Protein 4H7R (pdb70)

Radius of gyration: 15.01 Å; Cα contacts (8 Å, |Δi|>4): 138; chains: 4; bounding box: 21×22×44 Å

Foldseek 3Di:
DVVVVVVVVVVVVVVVVVVVVVVCVVVVVVD/DVVVVVVVVVVVVVVVVVVVVVVVVCVVVVD/DVVVVVVVVVVVVVVVVVVVVVVVVCVVVVD/DVVVVVVVVVVVVVVVVVVVVVVVVVVVVPD

B-factor: mean 23.41, std 11.57, range [10.75, 123.43]

Secondary structure (DSSP, 8-state):
-HHHHHHHHHHHHHHHHHHHHHHHHHHTTT-/-HHHHHHHHHHHHHHHHHHHHHHHHHHHHT-/-HHHHHHHHHHHHHHHHHHHHHHHHHHHHT-/-HHHHHHHHHHHHHHHHHHHHHHHHHHHTT-

Sequence (124 aa):
GEIKAIAQEIKAIAKEIKAIAWEIKAIAQGYGEEIKAIAQEEIKAIAKEIKAIAWWEIKAIAQGYGEIKAIAQEIKAIAKEIKAIAWEIKAIAQGYGEIKAIIAQEIKAIAKEIKAIAWEIKAIAQGY

Solvent-accessible surface area: 6764 Å² total; per-residue (Å²): 81,106,47,70,45,17,9,86,75,6,49,50,17,7,95,69,7,61,51,4,8,124,71,4,41,35,47,32,88,70,183,89,98,38,66,49,6,8,85,66,5,61,50,10,7,123,75,7,44,55,9,8,125,77,10,39,40,68,40,63,66,190,93,112,56,75,44,15,10,85,79,6,50,54,18,7,107,74,6,50,52,5,7,128,70,6,34,31,59,45,84,72,199,92,104,44,65,35,10,9,88,69,6,53,56,12,7,113,74,6,46,55,5,9,129,75,10,37,40,57,35,90,68,198

Structure (mmCIF, N/CA/C/O backbone):
data_4H7R
#
_entry.id   4H7R
#
_cell.length_a   36.630
_cell.length_b   38.230
_cell.length_c   88.740
_cell.angle_alpha   90.00
_cell.angle_beta   90.00
_cell.angle_gamma   90.00
#
_symmetry.space_group_name_H-M   'P 21 21 21'
#
loop_
_entity.id
_entity.type
_entity.pdbx_description
1 polymer CC-Hex-II
2 non-polymer '1,4-DIETHYLENE DIOXIDE'
3 non-polymer GLYCEROL
4 water water
#
loop_
_atom_site.group_PDB
_atom_site.id
_atom_site.type_symbol
_atom_site.label_atom_id
_atom_site.label_alt_id
_atom_site.label_comp_id
_atom_site.label_asym_id
_atom_site.label_entity_id
_atom_site.label_seq_id
_atom_site.pdbx_PDB_ins_code
_atom_site.Cartn_x
_atom_site.Cartn_y
_atom_site.Cartn_z
_atom_site.occupancy
_atom_site.B_iso_or_equiv
_atom_site.auth_seq_id
_atom_site.auth_comp_id
_atom_site.auth_asym_id
_atom_site.auth_atom_id
_atom_site.pdbx_PDB_model_num
ATOM 4 N N . GLY A 1 2 ? 32.852 2.676 38.781 1.00 16.09 1 GLY A N 1
ATOM 5 C CA . GLY A 1 2 ? 33.086 3.855 37.946 1.00 14.20 1 GLY A CA 1
ATOM 6 C C . GLY A 1 2 ? 33.966 3.476 36.763 1.00 13.89 1 GLY A C 1
ATOM 7 O O . GLY A 1 2 ? 33.713 4.059 35.707 1.00 15.86 1 GLY A O 1
ATOM 8 N N . GLU A 1 3 ? 34.857 2.504 36.853 1.00 14.75 2 GLU A N 1
ATOM 9 C CA . GLU A 1 3 ? 35.685 2.179 35.683 1.00 15.48 2 GLU A CA 1
ATOM 10 C C . GLU A 1 3 ? 34.834 1.494 34.632 1.00 17.70 2 GLU A C 1
ATOM 11 O O . GLU A 1 3 ? 34.915 1.827 33.445 1.00 16.49 2 GLU A O 1
ATOM 17 N N . ILE A 1 4 ? 33.952 0.606 35.049 1.00 15.23 3 ILE A N 1
ATOM 18 C CA . ILE A 1 4 ? 33.041 -0.059 34.082 1.00 14.66 3 ILE A CA 1
ATOM 19 C C . ILE A 1 4 ? 32.073 0.984 33.541 1.00 15.93 3 ILE A C 1
ATOM 20 O O . ILE A 1 4 ? 31.782 0.979 32.318 1.00 15.53 3 ILE A O 1
ATOM 25 N N . LYS A 1 5 ? 31.539 1.916 34.331 1.00 15.59 4 LYS A N 1
ATOM 26 C CA . LYS A 1 5 ? 30.637 2.940 33.818 1.00 15.39 4 LYS A CA 1
ATOM 27 C C . LYS A 1 5 ? 31.348 3.788 32.758 1.00 14.98 4 LYS A C 1
ATOM 28 O O . LYS A 1 5 ? 30.673 4.091 31.751 1.00 14.88 4 LYS A O 1
ATOM 34 N N . ALA A 1 6 ? 32.626 4.094 32.921 1.00 14.84 5 ALA A N 1
ATOM 35 C CA . ALA A 1 6 ? 33.315 4.888 31.935 1.00 15.55 5 ALA A CA 1
ATOM 36 C C . ALA A 1 6 ? 33.439 4.096 30.632 1.00 15.58 5 ALA A C 1
ATOM 37 O O . ALA A 1 6 ? 33.229 4.753 29.577 1.00 16.16 5 ALA A O 1
ATOM 39 N N . ILE A 1 7 ? 33.734 2.795 30.703 1.00 13.54 6 ILE A N 1
ATOM 40 C CA . ILE A 1 7 ? 33.819 2.039 29.445 1.00 13.97 6 ILE A CA 1
ATOM 41 C C . ILE A 1 7 ? 32.411 1.997 28.831 1.00 14.35 6 ILE A C 1
ATOM 42 O O . ILE A 1 7 ? 32.268 2.100 27.598 1.00 13.61 6 ILE A O 1
ATOM 47 N N . ALA A 1 8 ? 31.327 1.822 29.586 1.00 13.20 7 ALA A N 1
ATOM 48 C CA . ALA A 1 8 ? 29.963 1.808 29.031 1.00 12.60 7 ALA A CA 1
ATOM 49 C C . ALA A 1 8 ? 29.653 3.127 28.373 1.00 13.71 7 ALA A C 1
ATOM 50 O O . ALA A 1 8 ? 29.065 3.112 27.291 1.00 13.63 7 ALA A O 1
ATOM 52 N N . GLN A 1 9 ? 30.057 4.254 28.947 1.00 14.29 8 GLN A N 1
ATOM 53 C CA . GLN A 1 9 ? 29.789 5.546 28.319 1.00 15.40 8 GLN A CA 1
ATOM 54 C C . GLN A 1 9 ? 30.606 5.629 27.017 1.00 14.67 8 GLN A C 1
ATOM 55 O O . GLN A 1 9 ? 30.040 6.161 26.039 1.00 15.56 8 GLN A O 1
ATOM 61 N N . GLU A 1 10 ? 31.808 5.083 26.955 1.00 14.40 9 GLU A N 1
ATOM 62 C CA . GLU A 1 10 ? 32.632 5.117 25.715 1.00 14.96 9 GLU A CA 1
ATOM 63 C C . GLU A 1 10 ? 31.842 4.327 24.671 1.00 16.35 9 GLU A C 1
ATOM 64 O O . GLU A 1 10 ? 31.768 4.715 23.468 1.00 16.33 9 GLU A O 1
ATOM 70 N N . ILE A 1 11 ? 31.385 3.138 25.065 1.00 13.66 10 ILE A N 1
ATOM 71 C CA . ILE A 1 11 ? 30.632 2.283 24.117 1.00 13.20 10 ILE A CA 1
ATOM 72 C C . ILE A 1 11 ? 29.401 2.995 23.600 1.00 12.44 10 ILE A C 1
ATOM 73 O O . ILE A 1 11 ? 29.094 2.937 22.387 1.00 13.82 10 ILE A O 1
ATOM 78 N N . LYS A 1 12 ? 28.633 3.663 24.444 1.00 13.35 11 LYS A N 1
ATOM 79 C CA . LYS A 1 12 ? 27.434 4.372 24.018 1.00 14.16 11 LYS A CA 1
ATOM 80 C C . LYS A 1 12 ? 27.797 5.461 23.005 1.00 15.23 11 LYS A C 1
ATOM 81 O O . LYS A 1 12 ? 27.082 5.621 21.990 1.00 14.19 11 LYS A O 1
ATOM 87 N N . ALA A 1 13 ? 28.901 6.154 23.239 1.00 15.29 12 ALA A N 1
ATOM 88 C CA . ALA A 1 13 ? 29.352 7.188 22.278 1.00 15.84 12 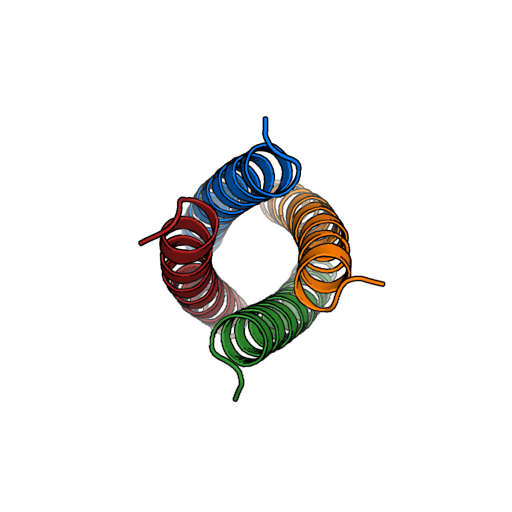ALA A CA 1
ATOM 89 C C . ALA A 1 13 ? 29.680 6.578 20.922 1.00 15.89 12 ALA A C 1
ATOM 90 O O . ALA A 1 13 ? 29.250 7.117 19.875 1.00 16.28 12 ALA A O 1
ATOM 92 N N . ILE A 1 14 ? 30.362 5.447 20.912 1.00 14.29 13 ILE A N 1
ATOM 93 C CA . ILE A 1 14 ? 30.800 4.849 19.607 1.00 14.44 13 ILE A CA 1
ATOM 94 C C . ILE A 1 14 ? 29.534 4.292 18.990 1.00 13.29 13 ILE A C 1
ATOM 95 O O . ILE A 1 14 ? 29.371 4.410 17.762 1.00 13.95 13 ILE A O 1
ATOM 100 N N . ALA A 1 15 ? 28.587 3.717 19.732 1.00 13.80 14 ALA A N 1
ATOM 101 C CA . ALA A 1 15 ? 27.309 3.259 19.117 1.00 13.52 14 ALA A CA 1
ATOM 102 C C . ALA A 1 15 ? 26.497 4.391 18.487 1.00 12.82 14 ALA A C 1
ATOM 103 O O . ALA A 1 15 ? 26.069 4.187 17.350 1.00 13.21 14 ALA A O 1
ATOM 105 N N . LYS A 1 16 ? 26.521 5.577 19.080 1.00 14.38 15 LYS A N 1
ATOM 106 C CA . LYS A 1 16 ? 25.808 6.715 18.483 1.00 15.29 15 LYS A CA 1
ATOM 107 C C . LYS A 1 16 ? 26.533 7.130 17.214 1.00 15.57 15 LYS A C 1
ATOM 108 O O . LYS A 1 16 ? 25.872 7.500 16.210 1.00 16.68 15 LYS A O 1
ATOM 114 N N . GLU A 1 17 ? 27.854 7.010 17.192 1.00 14.34 16 GLU A N 1
ATOM 115 C CA . GLU A 1 17 ? 28.667 7.369 16.006 1.00 14.99 16 GLU A CA 1
ATOM 116 C C . GLU A 1 17 ? 28.359 6.383 14.883 1.00 16.11 16 GLU A C 1
ATOM 117 O O . GLU A 1 17 ? 28.209 6.768 13.701 1.00 15.56 16 GLU A O 1
ATOM 123 N N . ILE A 1 18 ? 28.305 5.093 15.200 1.00 14.44 17 ILE A N 1
ATOM 124 C CA . ILE A 1 18 ? 27.976 4.097 14.183 1.00 14.54 17 ILE A CA 1
ATOM 125 C C . ILE A 1 18 ? 26.568 4.334 13.662 1.00 12.98 17 ILE A C 1
ATOM 126 O O . ILE A 1 18 ? 26.310 4.230 12.443 1.00 14.29 17 ILE A O 1
ATOM 131 N N . LYS A 1 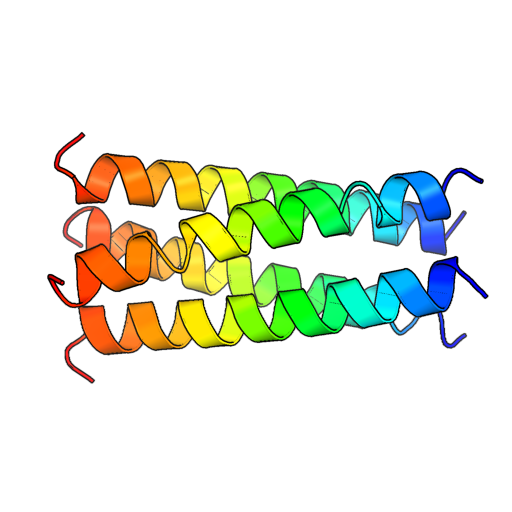19 ? 25.579 4.622 14.507 1.00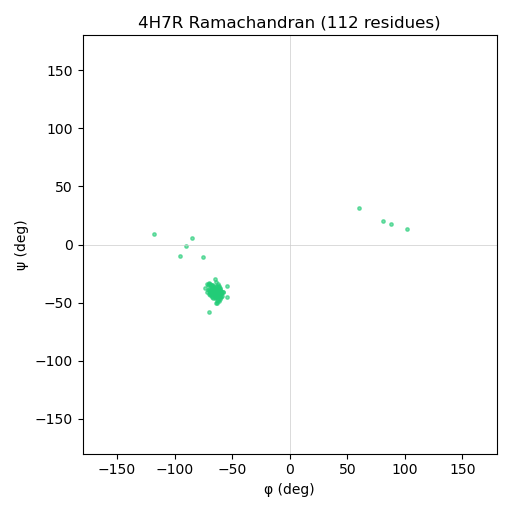 13.35 18 LYS A N 1
ATOM 132 C CA . LYS A 1 19 ? 24.208 4.891 14.060 1.00 13.51 18 LYS A CA 1
ATOM 133 C C . LYS A 1 19 ? 24.202 6.092 13.124 1.00 14.54 18 LYS A C 1
ATOM 134 O O . LYS A 1 19 ? 23.475 6.075 12.124 1.00 14.78 18 LYS A O 1
ATOM 140 N N . ALA A 1 20 ? 24.977 7.116 13.447 1.00 15.17 19 ALA A N 1
ATOM 141 C CA . ALA A 1 20 ? 25.042 8.302 12.561 1.00 15.42 19 ALA A CA 1
ATOM 142 C C . ALA A 1 20 ? 25.542 7.926 11.180 1.00 16.01 19 ALA A C 1
ATOM 143 O O . ALA A 1 20 ? 25.002 8.352 10.141 1.00 16.96 19 ALA A O 1
ATOM 145 N N . ILE A 1 21 ? 26.595 7.127 11.083 1.00 14.92 20 ILE A N 1
ATOM 146 C CA . ILE A 1 21 ? 27.139 6.730 9.806 1.00 14.80 20 ILE A CA 1
ATOM 147 C C . ILE A 1 21 ? 26.143 5.839 9.103 1.00 14.55 20 ILE A C 1
ATOM 148 O O . ILE A 1 21 ? 25.962 5.918 7.880 1.00 15.32 20 ILE A O 1
ATOM 153 N N . ALA A 1 22 ? 25.467 4.921 9.802 1.00 14.99 21 ALA A N 1
ATOM 154 C CA . ALA A 1 22 ? 24.470 4.098 9.126 1.00 13.48 21 ALA A CA 1
ATOM 155 C C . ALA A 1 22 ? 23.349 4.934 8.498 1.00 14.12 21 ALA A C 1
ATOM 156 O O . ALA A 1 22 ? 22.964 4.636 7.381 1.00 14.66 21 ALA A O 1
ATOM 158 N N . TRP A 1 23 ? 22.903 5.976 9.205 1.00 14.84 22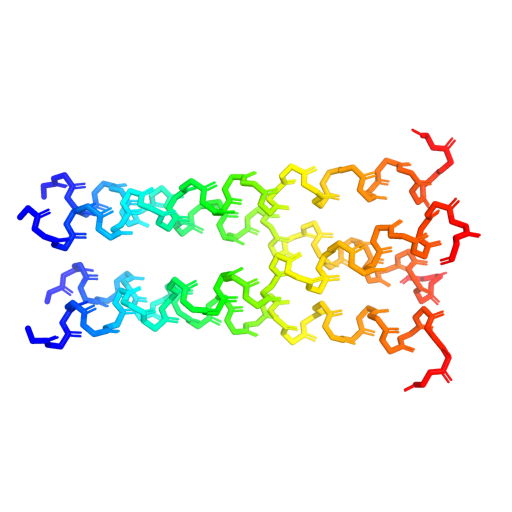 TRP A N 1
ATOM 159 C CA . TRP A 1 23 ? 21.893 6.889 8.646 1.00 16.20 22 TRP A CA 1
ATOM 160 C C . TRP A 1 23 ? 22.501 7.597 7.460 1.00 17.58 22 TRP A C 1
ATOM 161 O O . TRP A 1 23 ? 21.754 7.816 6.510 1.00 19.70 22 TRP A O 1
ATOM 172 N N . GLU A 1 24 ? 23.767 7.984 7.493 1.00 15.66 23 GLU A N 1
ATOM 173 C CA . GLU A 1 24 ? 24.339 8.679 6.316 1.00 18.34 23 GLU A CA 1
ATOM 174 C C . GLU A 1 24 ? 24.349 7.707 5.149 1.00 18.53 23 GLU A C 1
ATOM 175 O O . GLU A 1 24 ? 23.995 8.086 4.013 1.00 19.69 23 GLU A O 1
ATOM 181 N N . ILE A 1 25 ? 24.615 6.416 5.339 1.00 15.40 24 ILE A N 1
ATOM 182 C CA . ILE A 1 25 ? 24.646 5.481 4.246 1.00 16.46 24 ILE A CA 1
ATOM 183 C C . ILE A 1 25 ? 23.241 5.262 3.716 1.00 17.94 24 ILE A C 1
ATOM 184 O O . ILE A 1 25 ? 23.075 5.215 2.500 1.00 19.18 24 ILE A O 1
ATOM 189 N N . LYS A 1 26 ? 22.253 5.122 4.604 1.00 17.23 25 LYS A N 1
ATOM 190 C CA . LYS A 1 26 ? 20.872 4.796 4.242 1.00 22.74 25 LYS A CA 1
ATOM 191 C C . LYS A 1 26 ? 20.397 5.955 3.378 1.00 21.92 25 LYS A C 1
ATOM 192 O O . LYS A 1 26 ? 19.809 5.666 2.331 1.00 26.13 25 LYS A O 1
ATOM 198 N N . ALA A 1 27 ? 20.790 7.197 3.633 1.00 22.43 26 ALA A N 1
ATOM 199 C CA . ALA A 1 27 ? 20.323 8.341 2.841 1.00 25.95 26 ALA A CA 1
ATOM 200 C C . ALA A 1 27 ? 20.950 8.254 1.448 1.00 27.79 26 ALA A C 1
ATOM 201 O O . ALA A 1 27 ? 20.256 8.212 0.400 1.00 26.20 26 ALA A O 1
ATOM 203 N N . ILE A 1 28 ? 22.279 8.242 1.467 1.00 20.53 27 ILE A N 1
ATOM 204 C CA . ILE A 1 28 ? 23.062 8.274 0.229 1.00 25.15 27 ILE A CA 1
ATOM 205 C C . ILE A 1 28 ? 22.606 7.133 -0.672 1.00 28.18 27 ILE A C 1
ATOM 206 O O . ILE A 1 28 ? 22.638 7.285 -1.907 1.00 30.26 27 ILE A O 1
ATOM 211 N N . ALA A 1 29 ? 22.251 5.973 -0.135 1.00 27.77 28 ALA A N 1
ATOM 212 C CA . ALA A 1 29 ? 22.081 4.772 -0.948 1.00 35.55 28 ALA A CA 1
ATOM 213 C C . ALA A 1 29 ? 20.685 4.749 -1.540 1.00 40.64 28 ALA A C 1
ATOM 214 O O . ALA A 1 29 ? 20.310 3.790 -2.216 1.00 49.19 28 ALA A O 1
ATOM 216 N N . GLN A 1 30 ? 19.921 5.813 -1.336 1.00 32.04 29 GLN A N 1
ATOM 217 C CA . GLN A 1 30 ? 18.644 5.906 -2.027 1.00 35.20 29 GLN A CA 1
ATOM 218 C C . GLN A 1 30 ? 18.711 7.143 -2.913 1.00 39.66 29 GLN A C 1
ATOM 219 O O . GLN A 1 30 ? 17.750 7.543 -3.570 1.00 46.52 29 GLN A O 1
ATOM 225 N N . GLY A 1 31 ? 19.905 7.713 -2.998 1.00 38.15 30 GLY A N 1
ATOM 226 C CA . GLY A 1 31 ? 20.057 8.850 -3.902 1.00 40.88 30 GLY A CA 1
ATOM 227 C C . GLY A 1 31 ? 19.703 10.140 -3.183 1.00 52.43 30 GLY A C 1
ATOM 228 O O . GLY A 1 31 ? 19.421 11.143 -3.842 1.00 49.14 30 GLY A O 1
ATOM 229 N N . TYR A 1 32 ? 19.691 10.105 -1.849 1.00 44.02 31 TYR A N 1
ATOM 230 C CA . TYR A 1 32 ? 19.566 11.308 -1.019 1.00 47.11 31 TYR A CA 1
ATOM 231 C C . TYR A 1 32 ? 20.947 11.757 -0.537 1.00 50.54 31 TYR A C 1
ATOM 232 O O . TYR A 1 32 ? 21.111 12.265 0.574 1.00 57.50 31 TYR A O 1
ATOM 245 N N . GLY B 1 2 ? 21.435 0.271 38.795 1.00 19.08 1 GLY B N 1
ATOM 246 C CA . GLY B 1 2 ? 21.734 1.670 38.825 1.00 18.46 1 GLY B CA 1
ATOM 247 C C . GLY B 1 2 ? 22.147 2.211 37.467 1.00 16.33 1 GLY B C 1
ATOM 248 O O . GLY B 1 2 ? 21.566 1.813 36.452 1.00 16.99 1 GLY B O 1
ATOM 249 N N . GLU B 1 3 ? 23.025 3.182 37.480 1.00 15.69 2 GLU B N 1
ATOM 250 C CA A GLU B 1 3 ? 23.450 3.880 36.269 0.50 17.44 2 GLU B CA 1
ATOM 251 C CA B GLU B 1 3 ? 23.414 3.863 36.258 0.50 17.43 2 GLU B CA 1
ATOM 252 C C . GLU B 1 3 ? 24.034 2.916 35.242 1.00 15.41 2 GLU B C 1
ATOM 253 O O . GLU B 1 3 ? 23.713 3.073 34.044 1.00 16.82 2 GLU B O 1
ATOM 264 N N . ILE B 1 4 ? 24.887 1.979 35.633 1.00 15.52 3 ILE B N 1
ATOM 265 C CA . ILE B 1 4 ? 25.470 1.126 34.609 1.00 15.05 3 ILE B CA 1
ATOM 266 C C . ILE B 1 4 ? 24.375 0.313 33.963 1.00 14.38 3 ILE B C 1
ATOM 267 O O . ILE B 1 4 ? 24.430 0.151 32.717 1.00 14.44 3 ILE B O 1
ATOM 272 N N . LYS B 1 5 ? 23.343 -0.166 34.620 1.00 13.68 4 LYS B N 1
ATOM 273 C CA . LYS B 1 5 ? 22.244 -0.920 34.006 1.00 14.81 4 LYS B CA 1
ATOM 274 C C . LYS B 1 5 ? 21.540 0.033 33.076 1.00 14.41 4 LYS B C 1
ATOM 275 O O . LYS B 1 5 ? 21.206 -0.392 31.944 1.00 14.89 4 LYS B O 1
ATOM 281 N N . ALA B 1 6 ? 21.297 1.293 33.390 1.00 15.67 5 ALA B N 1
ATOM 282 C CA . ALA B 1 6 ? 20.574 2.240 32.560 1.00 15.84 5 ALA B CA 1
ATOM 283 C C . ALA B 1 6 ? 21.353 2.394 31.264 1.00 15.37 5 ALA B C 1
ATOM 284 O O . ALA B 1 6 ? 20.773 2.455 30.160 1.00 16.17 5 ALA B O 1
ATOM 286 N N . ILE B 1 7 ? 22.652 2.619 31.352 1.00 14.15 6 ILE B N 1
ATOM 287 C CA . ILE B 1 7 ? 23.528 2.891 30.191 1.00 14.93 6 ILE B CA 1
ATOM 288 C C . ILE B 1 7 ? 23.489 1.614 29.356 1.00 13.39 6 ILE B C 1
ATOM 289 O O . ILE B 1 7 ? 23.418 1.713 28.121 1.00 13.31 6 ILE B O 1
ATOM 294 N N . ALA B 1 8 ? 23.608 0.436 29.944 1.00 13.02 7 ALA B N 1
ATOM 295 C CA . ALA B 1 8 ? 23.609 -0.833 29.147 1.00 12.69 7 ALA B CA 1
ATOM 296 C C . ALA B 1 8 ? 22.275 -0.943 28.451 1.00 13.27 7 ALA B C 1
ATOM 297 O O . ALA B 1 8 ? 22.290 -1.342 27.259 1.00 13.05 7 ALA B O 1
ATOM 299 N N . GLN B 1 9 ? 21.121 -0.626 29.045 1.00 13.35 8 GLN B N 1
ATOM 300 C CA . GLN B 1 9 ? 19.823 -0.723 28.323 1.00 14.08 8 GLN B CA 1
ATOM 301 C C . GLN B 1 9 ? 19.874 0.252 27.183 1.00 14.28 8 GLN B C 1
ATOM 302 O O . GLN B 1 9 ? 19.325 -0.088 26.087 1.00 16.56 8 GLN B O 1
ATOM 308 N N . GLU B 1 10 ? 20.403 1.457 27.343 1.00 14.57 9 GLU B N 1
ATOM 309 C CA A GLU B 1 10 ? 20.433 2.394 26.241 0.50 15.28 9 GLU B CA 1
ATOM 310 C CA B GLU B 1 10 ? 20.496 2.446 26.279 0.50 15.49 9 GLU B CA 1
ATOM 311 C C . GLU B 1 10 ? 21.313 1.853 25.116 1.00 14.99 9 GLU B C 1
ATOM 312 O O . GLU B 1 10 ? 20.953 2.029 23.928 1.00 15.47 9 GLU B O 1
ATOM 323 N N . ILE B 1 11 ? 22.492 1.304 25.417 1.00 12.85 10 ILE B N 1
ATOM 324 C CA . ILE B 1 11 ? 23.391 0.794 24.365 1.00 12.53 10 ILE B CA 1
ATOM 325 C C . ILE B 1 11 ? 22.638 -0.329 23.673 1.00 13.78 10 ILE B C 1
ATOM 326 O O . ILE B 1 11 ? 22.742 -0.382 22.426 1.00 13.42 10 ILE B O 1
ATOM 331 N N . LYS B 1 12 ? 21.927 -1.225 24.329 1.00 13.04 11 LYS B N 1
ATOM 332 C CA . LYS B 1 12 ? 21.225 -2.315 23.668 1.00 12.41 11 LYS B CA 1
ATOM 333 C C . LYS B 1 12 ? 20.197 -1.714 22.723 1.00 13.93 11 LYS B C 1
ATOM 334 O O . LYS B 1 12 ? 20.065 -2.224 21.602 1.00 14.06 11 LYS B O 1
ATOM 340 N N . ALA B 1 13 ? 19.472 -0.663 23.070 1.00 14.40 12 ALA B N 1
ATOM 341 C CA . ALA B 1 13 ? 18.459 -0.066 22.198 1.00 14.66 12 ALA B CA 1
ATOM 342 C C . ALA B 1 13 ? 19.173 0.498 20.987 1.00 14.51 12 ALA B C 1
ATOM 343 O O . ALA B 1 13 ? 18.637 0.284 19.862 1.00 15.54 12 ALA B O 1
ATOM 345 N N . ILE B 1 14 ? 20.277 1.204 21.162 1.00 13.42 13 ILE B N 1
ATOM 346 C CA . ILE B 1 14 ? 20.926 1.783 19.999 1.00 14.14 13 ILE B CA 1
ATOM 347 C C . ILE B 1 14 ? 21.421 0.615 19.116 1.00 13.26 13 ILE B C 1
ATOM 348 O O . ILE B 1 14 ? 21.375 0.707 17.854 1.00 13.74 13 ILE B O 1
ATOM 353 N N . ALA B 1 15 ? 21.943 -0.456 19.683 1.00 13.43 14 ALA B N 1
ATOM 354 C CA . ALA B 1 15 ? 22.524 -1.578 18.930 1.00 13.73 14 ALA B CA 1
ATOM 355 C C . ALA B 1 15 ? 21.356 -2.162 18.116 1.00 12.91 14 ALA B C 1
ATOM 356 O O . ALA B 1 15 ? 21.554 -2.525 16.935 1.00 12.32 14 ALA B O 1
ATOM 358 N N . LYS B 1 16 ? 20.140 -2.293 18.628 1.00 13.16 15 LYS B N 1
ATOM 359 C CA . LYS B 1 16 ? 19.029 -2.933 17.883 1.00 14.21 15 LYS B CA 1
ATOM 360 C C . LYS B 1 16 ? 18.679 -1.936 16.762 1.00 14.94 15 LYS B C 1
ATOM 361 O O . LYS B 1 16 ? 18.390 -2.412 15.634 1.00 16.30 15 LYS B O 1
ATOM 367 N N . GLU B 1 17 ? 18.788 -0.626 16.916 1.00 14.09 16 GLU B N 1
ATOM 368 C CA . GLU B 1 17 ? 18.457 0.357 15.881 1.00 14.58 16 GLU B CA 1
ATOM 369 C C . GLU B 1 17 ? 19.487 0.185 14.766 1.00 14.37 16 GLU B C 1
ATOM 370 O O . GLU B 1 17 ? 19.189 0.183 13.548 1.00 14.32 16 GLU B O 1
ATOM 376 N N . ILE B 1 18 ? 20.756 0.049 15.118 1.00 13.01 17 ILE B N 1
ATOM 377 C CA . ILE B 1 18 ? 21.875 -0.062 14.147 1.00 12.69 17 ILE B CA 1
ATOM 378 C C . ILE B 1 18 ? 21.640 -1.354 13.380 1.00 11.87 17 ILE B C 1
ATOM 379 O O . ILE B 1 18 ? 21.792 -1.375 12.135 1.00 13.09 17 ILE B O 1
ATOM 384 N N . LYS B 1 19 ? 21.252 -2.444 14.011 1.00 12.05 18 LYS B N 1
ATOM 385 C CA . LYS B 1 19 ? 21.113 -3.715 13.329 1.00 12.67 18 LYS B CA 1
ATOM 386 C C . LYS B 1 19 ? 19.953 -3.620 12.343 1.00 12.58 18 LYS B C 1
ATOM 387 O O . LYS B 1 19 ? 20.075 -4.110 11.197 1.00 12.64 18 LYS B O 1
ATOM 393 N N . ALA B 1 20 ? 18.883 -2.892 12.642 1.00 12.59 19 ALA B N 1
ATOM 394 C CA . ALA B 1 20 ? 17.711 -2.779 11.753 1.00 12.66 19 ALA B CA 1
ATOM 395 C C . ALA B 1 20 ? 18.192 -1.980 10.568 1.00 13.01 19 ALA B C 1
ATOM 396 O O . ALA B 1 20 ? 17.857 -2.332 9.401 1.00 14.61 19 ALA B O 1
ATOM 398 N N . ILE B 1 21 ? 18.943 -0.904 10.744 1.00 12.67 20 ILE B N 1
ATOM 399 C CA . ILE B 1 21 ? 19.417 -0.071 9.601 1.00 13.02 20 ILE B CA 1
ATOM 400 C C . ILE B 1 21 ? 20.409 -0.944 8.809 1.00 12.43 20 ILE B C 1
ATOM 401 O O . ILE B 1 21 ? 20.346 -0.863 7.538 1.00 12.80 20 ILE B O 1
ATOM 406 N N . ALA B 1 22 ? 21.251 -1.779 9.402 1.00 12.73 21 ALA B N 1
ATOM 407 C CA . ALA B 1 22 ? 22.214 -2.560 8.632 1.00 12.14 21 ALA B CA 1
ATOM 408 C C . ALA B 1 22 ? 21.444 -3.514 7.741 1.00 12.38 21 ALA B C 1
ATOM 409 O O . ALA B 1 22 ? 21.826 -3.689 6.564 1.00 12.13 21 ALA B O 1
ATOM 411 N N . TRP B 1 23 ? 20.352 -4.102 8.188 1.00 13.23 22 TRP B N 1
ATOM 412 C CA A TRP B 1 23 ? 19.579 -5.018 7.346 0.50 12.64 22 TRP B CA 1
ATOM 413 C CA B TRP B 1 23 ? 19.556 -5.007 7.375 0.50 13.47 22 TRP B CA 1
ATOM 414 C C . TRP B 1 23 ? 18.938 -4.250 6.227 1.00 12.71 22 TRP B C 1
ATOM 415 O O . TRP B 1 23 ? 18.882 -4.795 5.086 1.00 13.64 22 TRP B O 1
ATOM 436 N N . GLU B 1 24 ? 18.482 -3.016 6.422 1.00 12.34 23 GLU B N 1
ATOM 437 C CA . GLU B 1 24 ? 17.943 -2.183 5.359 1.00 13.15 23 GLU B CA 1
ATOM 438 C C . GLU B 1 24 ? 19.049 -1.911 4.348 1.00 13.18 23 GLU B C 1
ATOM 439 O O . GLU B 1 24 ? 18.804 -1.940 3.108 1.00 13.95 23 GLU B O 1
ATOM 445 N N . ILE B 1 25 ? 20.264 -1.614 4.784 1.00 11.76 24 ILE B N 1
ATOM 446 C CA . ILE B 1 25 ? 21.361 -1.312 3.854 1.00 11.79 24 ILE B CA 1
ATOM 447 C C . ILE B 1 25 ? 21.641 -2.579 3.053 1.00 12.98 24 ILE B C 1
ATOM 448 O O . ILE B 1 25 ? 21.954 -2.511 1.850 1.00 13.81 24 ILE B O 1
ATOM 453 N N . LYS B 1 26 ? 21.690 -3.729 3.675 1.00 12.50 25 LYS B N 1
ATOM 454 C CA . LYS B 1 26 ? 21.946 -4.997 2.984 1.00 12.95 25 LYS B CA 1
ATOM 455 C C . LYS B 1 26 ? 20.872 -5.190 1.911 1.00 13.45 25 LYS B C 1
ATOM 456 O O . LYS B 1 26 ? 21.242 -5.580 0.773 1.00 14.29 25 LYS B O 1
ATOM 462 N N . ALA B 1 27 ? 19.623 -4.876 2.180 1.00 13.73 26 ALA B N 1
ATOM 463 C CA . ALA B 1 27 ? 18.560 -5.048 1.173 1.00 15.25 26 ALA B CA 1
ATOM 464 C C . ALA B 1 27 ? 18.898 -4.176 -0.010 1.00 14.58 26 ALA B C 1
ATOM 465 O O . ALA B 1 27 ? 18.745 -4.599 -1.197 1.00 15.59 26 ALA B O 1
ATOM 467 N N . ILE B 1 28 ? 19.325 -2.940 0.208 1.00 13.95 27 ILE B N 1
ATOM 468 C CA . ILE B 1 28 ? 19.618 -2.027 -0.922 1.00 15.48 27 ILE B CA 1
ATOM 469 C C . ILE B 1 28 ? 20.842 -2.591 -1.638 1.00 15.63 27 ILE B C 1
ATOM 470 O O . ILE B 1 28 ? 20.856 -2.626 -2.886 1.00 16.33 27 ILE B O 1
ATOM 475 N N . ALA B 1 29 ? 21.872 -3.080 -0.955 1.00 15.37 28 ALA B N 1
ATOM 476 C CA . ALA B 1 29 ? 23.077 -3.595 -1.627 1.00 16.44 28 ALA B CA 1
ATOM 477 C C . ALA B 1 29 ? 22.791 -4.783 -2.509 1.00 18.27 28 ALA B C 1
ATOM 478 O O . ALA B 1 29 ? 23.349 -4.896 -3.614 1.00 20.55 28 ALA B O 1
ATOM 480 N N . GLN B 1 30 ? 21.845 -5.616 -2.130 1.00 17.12 29 GLN B N 1
ATOM 481 C CA . GLN B 1 30 ? 21.651 -6.851 -2.889 1.00 21.11 29 GLN B CA 1
ATOM 482 C C . GLN B 1 30 ? 20.540 -6.561 -3.882 1.00 21.38 29 GLN B C 1
ATOM 483 O O . GLN B 1 30 ? 20.417 -7.381 -4.807 1.00 24.43 29 GLN B O 1
ATOM 489 N N . GLY B 1 31 ? 19.829 -5.440 -3.802 1.00 19.00 30 GLY B N 1
ATOM 490 C CA . GLY B 1 31 ? 18.804 -4.954 -4.732 1.00 21.17 30 GLY B CA 1
ATOM 491 C C . GLY B 1 31 ? 17.445 -5.573 -4.536 1.00 22.79 30 GLY B C 1
ATOM 492 O O . GLY B 1 31 ? 16.587 -5.469 -5.420 1.00 24.77 30 GLY B O 1
ATOM 493 N N . TYR B 1 32 ? 17.210 -6.130 -3.351 1.00 28.34 31 TYR B N 1
ATOM 494 C CA . TYR B 1 32 ? 15.944 -6.814 -3.048 1.00 29.49 31 TYR B CA 1
ATOM 495 C C . TYR B 1 32 ? 15.861 -6.886 -1.535 1.00 23.21 31 TYR B C 1
ATOM 496 O O . TYR B 1 32 ? 16.889 -7.105 -0.852 1.00 27.48 31 TYR B O 1
ATOM 509 N N . GLY C 1 2 ? 24.551 -10.655 37.470 1.00 16.53 1 GLY C N 1
ATOM 510 C CA . GLY C 1 2 ? 23.174 -10.244 37.539 1.00 16.51 1 GLY C CA 1
ATOM 511 C C . GLY C 1 2 ? 22.614 -9.685 36.241 1.00 15.30 1 GLY C C 1
ATOM 512 O O . GLY C 1 2 ? 23.008 -10.137 35.153 1.00 16.90 1 GLY C O 1
ATOM 513 N N . GLU C 1 3 ? 21.760 -8.683 36.325 1.00 15.01 2 GLU C N 1
ATOM 514 C CA . GLU C 1 3 ? 21.087 -8.119 35.146 1.00 16.53 2 GLU C CA 1
ATOM 515 C C . GLU C 1 3 ? 22.163 -7.414 34.314 1.00 16.87 2 GLU C C 1
ATOM 516 O O . GLU C 1 3 ? 22.124 -7.481 33.058 1.00 17.00 2 GLU C O 1
ATOM 522 N N . ILE C 1 4 ? 23.136 -6.695 34.887 1.00 17.71 3 ILE C N 1
ATOM 523 C CA . ILE C 1 4 ? 24.146 -5.978 34.101 1.00 16.33 3 ILE C CA 1
ATOM 524 C C . ILE C 1 4 ? 24.895 -7.005 33.241 1.00 17.05 3 ILE C C 1
ATOM 525 O O . ILE C 1 4 ? 25.149 -6.746 32.036 1.00 17.37 3 ILE C O 1
ATOM 530 N N . LYS C 1 5 ? 25.310 -8.149 33.758 1.00 15.42 4 LYS C N 1
ATOM 531 C CA . LYS C 1 5 ? 26.095 -9.132 33.003 1.00 17.53 4 LYS C CA 1
ATOM 532 C C . LYS C 1 5 ? 25.233 -9.646 31.882 1.00 16.64 4 LYS C C 1
ATOM 533 O O . LYS C 1 5 ? 25.715 -9.764 30.735 1.00 17.81 4 LYS C O 1
ATOM 539 N N . ALA C 1 6 ? 23.976 -9.946 32.133 1.00 15.43 5 ALA C N 1
ATOM 540 C CA . ALA C 1 6 ? 23.080 -10.506 31.104 1.00 16.59 5 ALA C CA 1
ATOM 541 C C . ALA C 1 6 ? 22.901 -9.480 29.979 1.00 17.86 5 ALA C C 1
ATOM 542 O O . ALA C 1 6 ? 23.033 -9.871 28.791 1.00 17.60 5 ALA C O 1
ATOM 544 N N . ILE C 1 7 ? 22.676 -8.204 30.277 1.00 16.65 6 ILE C N 1
ATOM 545 C CA . ILE C 1 7 ? 22.479 -7.193 29.227 1.00 16.18 6 ILE C CA 1
ATOM 546 C C . ILE C 1 7 ? 23.799 -6.983 28.477 1.00 16.26 6 ILE C C 1
ATOM 547 O O . ILE C 1 7 ? 23.814 -6.928 27.219 1.00 15.02 6 ILE C O 1
ATOM 552 N N . ALA C 1 8 ? 24.937 -7.053 29.150 1.00 16.00 7 ALA C N 1
ATOM 553 C CA . ALA C 1 8 ? 26.232 -6.956 28.474 1.00 14.66 7 ALA C CA 1
ATOM 554 C C . ALA C 1 8 ? 26.396 -8.117 27.508 1.00 15.33 7 ALA C C 1
ATOM 555 O O . ALA C 1 8 ? 26.896 -7.886 26.396 1.00 14.30 7 ALA C O 1
ATOM 557 N N . GLN C 1 9 ? 25.997 -9.329 27.870 1.00 15.47 8 GLN C N 1
ATOM 558 C CA . GLN C 1 9 ? 26.222 -10.472 26.966 1.00 17.05 8 GLN C CA 1
ATOM 559 C C . GLN C 1 9 ? 25.251 -10.291 25.808 1.00 15.45 8 GLN C C 1
ATOM 560 O O . GLN C 1 9 ? 25.706 -10.600 24.665 1.00 15.98 8 GLN C O 1
ATOM 566 N N . GLU C 1 10 ? 24.059 -9.751 25.981 1.00 15.01 9 GLU C N 1
ATOM 567 C CA . GLU C 1 10 ? 23.113 -9.499 24.907 1.00 16.28 9 GLU C CA 1
ATOM 568 C C . GLU C 1 10 ? 23.740 -8.465 23.966 1.00 14.94 9 GLU C C 1
ATOM 569 O O . GLU C 1 10 ? 23.610 -8.590 22.710 1.00 15.15 9 GLU C O 1
ATOM 575 N N . ILE C 1 11 ? 24.227 -7.363 24.523 1.00 14.65 10 ILE C N 1
ATOM 576 C CA . ILE C 1 11 ? 24.898 -6.341 23.670 1.00 14.47 10 ILE C CA 1
ATOM 577 C C . ILE C 1 11 ? 26.018 -6.958 22.863 1.00 14.05 10 ILE C C 1
ATOM 578 O O . ILE C 1 11 ? 26.107 -6.693 21.647 1.00 13.67 10 ILE C O 1
ATOM 583 N N . LYS C 1 12 ? 26.891 -7.801 23.408 1.00 13.32 11 LYS C N 1
ATOM 584 C CA . LYS C 1 12 ? 28.059 -8.332 22.687 1.00 13.26 11 LYS C CA 1
ATOM 585 C C . LYS C 1 12 ? 27.500 -9.243 21.602 1.00 14.46 11 LYS C C 1
ATOM 586 O O . LYS C 1 12 ? 28.001 -9.150 20.459 1.00 14.48 11 LYS C O 1
ATOM 592 N N . ALA C 1 13 ? 26.414 -9.964 21.785 1.00 14.26 12 ALA C N 1
ATOM 593 C CA . ALA C 1 13 ? 25.888 -10.835 20.740 1.00 15.51 12 ALA C CA 1
ATOM 594 C C . ALA C 1 13 ? 25.292 -9.974 19.632 1.00 14.63 12 ALA C C 1
ATOM 595 O O . ALA C 1 13 ? 25.507 -10.323 18.444 1.00 15.56 12 ALA C O 1
ATOM 597 N N . ILE C 1 14 ? 24.601 -8.877 19.914 1.00 14.07 13 ILE C N 1
ATOM 598 C CA . ILE C 1 14 ? 24.019 -8.034 18.857 1.00 14.07 13 ILE C CA 1
ATOM 599 C C . ILE C 1 14 ? 25.193 -7.360 18.137 1.00 13.62 13 ILE C C 1
ATOM 600 O O . ILE C 1 14 ? 25.136 -7.214 16.893 1.00 13.83 13 ILE C O 1
ATOM 605 N N . ALA C 1 15 ? 26.233 -6.922 18.827 1.00 13.34 14 ALA C N 1
ATOM 606 C CA . ALA C 1 15 ? 27.370 -6.302 18.169 1.00 13.33 14 ALA C CA 1
ATOM 607 C C . ALA C 1 15 ? 27.988 -7.282 17.185 1.00 12.64 14 ALA C C 1
ATOM 608 O O . ALA C 1 15 ? 28.313 -6.903 16.066 1.00 12.43 14 ALA C O 1
ATOM 610 N N . LYS C 1 16 ? 28.133 -8.544 17.548 1.00 12.97 15 LYS C N 1
ATOM 611 C CA . LYS C 1 16 ? 28.765 -9.495 16.631 1.00 14.94 15 LYS C CA 1
ATOM 612 C C . LYS C 1 16 ? 27.799 -9.711 15.455 1.00 14.51 15 LYS C C 1
ATOM 613 O O . LYS C 1 16 ? 28.323 -9.807 14.307 1.00 14.20 15 LYS C O 1
ATOM 619 N N . GLU C 1 17 ? 26.477 -9.693 15.597 1.00 13.15 16 GLU C N 1
ATOM 620 C CA . GLU C 1 17 ? 25.510 -9.849 14.475 1.00 13.86 16 GLU C CA 1
ATOM 621 C C . GLU C 1 17 ? 25.727 -8.618 13.603 1.00 13.95 16 GLU C C 1
ATOM 622 O O . GLU C 1 17 ? 25.682 -8.735 12.362 1.00 14.58 16 GLU C O 1
ATOM 628 N N . ILE C 1 18 ? 25.827 -7.396 14.140 1.00 12.74 17 ILE C N 1
ATOM 629 C CA . ILE C 1 18 ? 25.923 -6.191 13.300 1.00 12.21 17 ILE C CA 1
ATOM 630 C C . ILE C 1 18 ? 27.253 -6.265 12.532 1.00 12.62 17 ILE C C 1
ATOM 631 O O . ILE C 1 18 ? 27.270 -5.987 11.327 1.00 12.23 17 ILE C O 1
ATOM 636 N N . LYS C 1 19 ? 28.349 -6.741 13.129 1.00 12.52 18 LYS C N 1
ATOM 637 C CA . LYS C 1 19 ? 29.658 -6.857 12.446 1.00 12.95 18 LYS C CA 1
ATOM 638 C C . LYS C 1 19 ? 29.450 -7.849 11.283 1.00 12.70 18 LYS C C 1
ATOM 639 O O . LYS C 1 19 ? 29.969 -7.599 10.173 1.00 12.84 18 LYS C O 1
ATOM 645 N N . ALA C 1 20 ? 28.769 -8.959 11.503 1.00 12.30 19 ALA C N 1
ATOM 646 C CA . ALA C 1 20 ? 28.609 -9.975 10.435 1.00 13.45 19 ALA C CA 1
ATOM 647 C C . ALA C 1 20 ? 27.790 -9.324 9.305 1.00 13.12 19 ALA C C 1
ATOM 648 O O . ALA C 1 20 ? 28.129 -9.544 8.114 1.00 14.51 19 ALA C O 1
ATOM 650 N N . ILE C 1 21 ? 26.743 -8.575 9.569 1.00 12.82 20 ILE C N 1
ATOM 651 C CA . ILE C 1 21 ? 25.901 -8.011 8.500 1.00 12.38 20 ILE C CA 1
ATOM 652 C C . ILE C 1 21 ? 26.806 -6.997 7.813 1.00 11.13 20 ILE C C 1
ATOM 653 O O . ILE C 1 21 ? 26.744 -6.882 6.573 1.00 12.14 20 ILE C O 1
ATOM 658 N N . ALA C 1 22 ? 27.589 -6.179 8.508 1.00 11.97 21 ALA C N 1
ATOM 659 C CA . ALA C 1 22 ? 28.426 -5.149 7.847 1.00 13.12 21 ALA C CA 1
ATOM 660 C C . ALA C 1 22 ? 29.431 -5.796 6.894 1.00 12.47 21 ALA C C 1
ATOM 661 O O . ALA C 1 22 ? 29.563 -5.330 5.770 1.00 12.51 21 ALA C O 1
ATOM 663 N N . TRP C 1 23 ? 30.014 -6.946 7.260 1.00 13.48 22 TRP C N 1
ATOM 664 C CA . TRP C 1 23 ? 30.967 -7.629 6.384 1.00 13.76 22 TRP C CA 1
ATOM 665 C C . TRP C 1 23 ? 30.197 -8.196 5.227 1.00 13.67 22 TRP C C 1
ATOM 666 O O . TRP C 1 23 ? 30.746 -8.155 4.096 1.00 14.68 22 TRP C O 1
ATOM 677 N N . GLU C 1 24 ? 28.960 -8.671 5.369 1.00 13.13 23 GLU C N 1
ATOM 678 C CA . GLU C 1 24 ? 28.105 -9.202 4.260 1.00 13.15 23 GLU C CA 1
ATOM 679 C C . GLU C 1 24 ? 27.816 -8.034 3.320 1.00 13.26 23 GLU C C 1
ATOM 680 O O . GLU C 1 24 ? 27.895 -8.194 2.074 1.00 13.95 23 GLU C O 1
ATOM 686 N 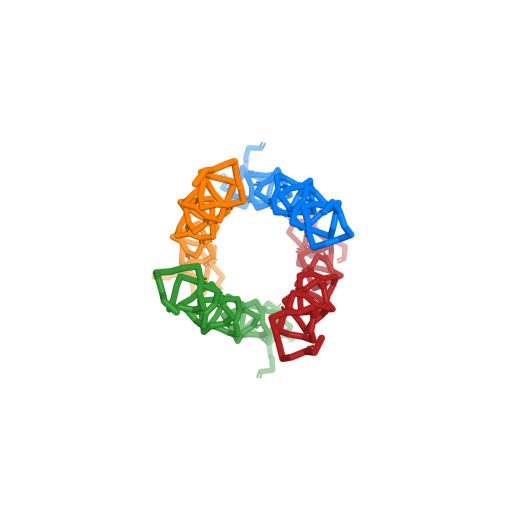N . ILE C 1 25 ? 27.492 -6.838 3.809 1.00 13.33 24 ILE C N 1
ATOM 687 C CA . ILE C 1 25 ? 27.195 -5.674 2.962 1.00 12.31 24 ILE C CA 1
ATOM 688 C C . ILE C 1 25 ? 28.470 -5.345 2.204 1.00 12.31 24 ILE C C 1
ATOM 689 O O . ILE C 1 25 ? 28.386 -5.108 0.991 1.00 14.06 24 ILE C O 1
ATOM 694 N N . LYS C 1 26 ? 29.669 -5.324 2.789 1.00 14.11 25 LYS C N 1
ATOM 695 C CA . LYS C 1 26 ? 30.896 -4.945 2.083 1.00 13.92 25 LYS C CA 1
ATOM 696 C C . LYS C 1 26 ? 31.128 -6.029 1.035 1.00 13.90 25 LYS C C 1
ATOM 697 O O . LYS C 1 26 ? 31.444 -5.720 -0.144 1.00 14.68 25 LYS C O 1
ATOM 703 N N . ALA C 1 27 ? 30.863 -7.306 1.298 1.00 14.21 26 ALA C N 1
ATOM 704 C CA . ALA C 1 27 ? 31.129 -8.381 0.323 1.00 14.62 26 ALA C CA 1
ATOM 705 C C . ALA C 1 27 ? 30.238 -8.107 -0.868 1.00 14.80 26 ALA C C 1
ATOM 706 O O . ALA C 1 27 ? 30.707 -8.164 -2.027 1.00 16.41 26 ALA C O 1
ATOM 708 N N . ILE C 1 28 ? 28.943 -7.892 -0.651 1.00 14.56 27 ILE C N 1
ATOM 709 C CA . ILE C 1 28 ? 27.976 -7.714 -1.735 1.00 15.34 27 ILE C CA 1
ATOM 710 C C . ILE C 1 28 ? 28.406 -6.483 -2.550 1.00 13.54 27 ILE C C 1
ATOM 711 O O . ILE C 1 28 ? 28.364 -6.571 -3.810 1.00 16.45 27 ILE C O 1
ATOM 716 N N . ALA C 1 29 ? 28.739 -5.368 -1.911 1.00 14.68 28 ALA C N 1
ATOM 717 C CA . ALA C 1 29 ? 29.059 -4.110 -2.615 1.00 13.98 28 ALA C CA 1
ATOM 718 C C . ALA C 1 29 ? 30.322 -4.318 -3.433 1.00 17.21 28 ALA C C 1
ATOM 719 O O . ALA C 1 29 ? 30.486 -3.635 -4.460 1.00 19.00 28 ALA C O 1
ATOM 721 N N . GLN C 1 30 ? 31.243 -5.188 -3.034 1.00 15.79 29 GLN C N 1
ATOM 722 C CA . GLN C 1 30 ? 32.530 -5.455 -3.741 1.00 19.27 29 GLN C CA 1
ATOM 723 C C . GLN C 1 30 ? 32.394 -6.561 -4.747 1.00 19.89 29 GLN C C 1
ATOM 724 O O . GLN C 1 30 ? 33.396 -6.758 -5.465 1.00 26.49 29 GLN C O 1
ATOM 730 N N . GLY C 1 31 ? 31.244 -7.192 -4.912 1.00 18.95 30 GLY C N 1
ATOM 731 C CA . GLY C 1 31 ? 30.988 -8.381 -5.708 1.00 22.92 30 GLY C CA 1
ATOM 732 C C . GLY C 1 31 ? 31.802 -9.593 -5.249 1.00 32.15 30 GLY C C 1
ATOM 733 O O . GLY C 1 31 ? 32.142 -10.443 -6.080 1.00 31.67 30 GLY C O 1
ATOM 734 N N . TYR C 1 32 ? 32.114 -9.727 -3.954 1.00 26.72 31 TYR C N 1
ATOM 735 C CA . TYR C 1 32 ? 32.699 -10.950 -3.375 1.00 26.20 31 TYR C CA 1
ATOM 736 C C . TYR C 1 32 ? 31.540 -11.686 -2.738 1.00 26.97 31 TYR C C 1
ATOM 737 O O . TYR C 1 32 ? 31.687 -12.380 -1.723 1.00 38.48 31 TYR C O 1
ATOM 750 N N . GLY D 1 2 ? 37.125 -7.415 36.772 1.00 35.66 1 GLY D N 1
ATOM 751 C CA . GLY D 1 2 ? 37.062 -8.796 36.282 1.00 26.10 1 GLY D CA 1
ATOM 752 C C . GLY D 1 2 ? 36.253 -9.015 35.021 1.00 27.09 1 GLY D C 1
ATOM 753 O O . GLY D 1 2 ? 36.494 -8.346 34.010 1.00 25.01 1 GLY D O 1
ATOM 754 N N . GLU D 1 3 ? 35.349 -9.983 35.087 1.00 26.21 2 GLU D N 1
ATOM 755 C CA . GLU D 1 3 ? 34.640 -10.400 33.892 1.00 25.28 2 GLU D CA 1
ATOM 756 C C . GLU D 1 3 ? 33.761 -9.300 33.301 1.00 24.01 2 GLU D C 1
ATOM 757 O O . GLU D 1 3 ? 33.714 -9.236 32.062 1.00 22.98 2 GLU D O 1
ATOM 763 N N . ILE D 1 4 ? 33.085 -8.477 34.106 1.00 22.25 3 ILE D N 1
ATOM 764 C CA . ILE D 1 4 ? 32.187 -7.438 33.524 1.00 21.32 3 ILE D CA 1
ATOM 765 C C . ILE D 1 4 ? 33.080 -6.409 32.842 1.00 19.04 3 ILE D C 1
ATOM 766 O O . ILE D 1 4 ? 32.743 -5.939 31.730 1.00 18.80 3 ILE D O 1
ATOM 771 N N . LYS D 1 5 ? 34.211 -6.003 33.413 1.00 18.76 4 LYS D N 1
ATOM 772 C CA . LYS D 1 5 ? 35.061 -5.036 32.741 1.00 21.33 4 LYS D CA 1
ATOM 773 C C . LYS D 1 5 ? 35.557 -5.665 31.437 1.00 20.09 4 LYS D C 1
ATOM 774 O O . LYS D 1 5 ? 35.609 -4.952 30.423 1.00 18.15 4 LYS D O 1
ATOM 780 N N . ALA D 1 6 ? 35.869 -6.964 31.448 1.00 19.67 5 ALA D N 1
ATOM 781 C CA . ALA D 1 6 ? 36.382 -7.566 30.211 1.00 17.71 5 ALA D CA 1
ATOM 782 C C . ALA D 1 6 ? 35.331 -7.594 29.110 1.00 16.87 5 ALA D C 1
ATOM 783 O O . ALA D 1 6 ? 35.693 -7.340 27.948 1.00 18.30 5 ALA D O 1
ATOM 785 N N . ILE D 1 7 ? 34.091 -7.942 29.451 1.00 17.15 6 ILE D N 1
ATOM 786 C CA A ILE D 1 7 ? 32.970 -7.974 28.492 0.50 16.19 6 ILE D CA 1
ATOM 787 C CA B ILE D 1 7 ? 33.065 -7.978 28.419 0.50 16.82 6 ILE D CA 1
ATOM 788 C C . ILE D 1 7 ? 32.819 -6.558 27.944 1.00 16.14 6 ILE D C 1
ATOM 789 O O . ILE D 1 7 ? 32.628 -6.387 26.735 1.00 15.97 6 ILE D O 1
ATOM 798 N N . ALA D 1 8 ? 32.977 -5.538 28.773 1.00 16.29 7 ALA D N 1
ATOM 799 C CA . ALA D 1 8 ? 32.762 -4.181 28.279 1.00 16.21 7 ALA D CA 1
ATOM 800 C C . ALA D 1 8 ? 33.892 -3.829 27.335 1.00 17.19 7 ALA D C 1
ATOM 801 O O . ALA D 1 8 ? 33.599 -3.254 26.264 1.00 16.34 7 ALA D O 1
ATOM 803 N N . GLN D 1 9 ? 35.126 -4.243 27.628 1.00 16.72 8 GLN D N 1
ATOM 804 C CA . GLN D 1 9 ? 36.259 -3.975 26.715 1.00 17.76 8 GLN D CA 1
ATOM 805 C C . GLN D 1 9 ? 36.042 -4.705 25.384 1.00 17.28 8 GLN D C 1
ATOM 806 O O . GLN D 1 9 ? 36.412 -4.146 24.347 1.00 17.17 8 GLN D O 1
ATOM 812 N N . GLU D 1 10 ? 35.461 -5.903 25.435 1.00 16.93 9 GLU D N 1
ATOM 813 C CA . GLU D 1 10 ? 35.272 -6.750 24.253 1.00 16.70 9 GLU D CA 1
ATOM 814 C C . GLU D 1 10 ? 34.231 -6.061 23.364 1.00 14.86 9 GLU D C 1
ATOM 815 O O . GLU D 1 10 ? 34.395 -5.989 22.134 1.00 16.32 9 GLU D O 1
ATOM 821 N N . ILE D 1 11 ? 33.177 -5.538 23.978 1.00 13.88 10 ILE D N 1
ATOM 822 C CA . ILE D 1 11 ? 32.086 -4.830 23.232 1.00 12.95 10 ILE D CA 1
ATOM 823 C C . ILE D 1 11 ? 32.733 -3.630 22.576 1.00 14.53 10 ILE D C 1
ATOM 824 O O . ILE D 1 11 ? 32.431 -3.317 21.415 1.00 14.01 10 ILE D O 1
ATOM 829 N N . LYS D 1 12 ? 33.537 -2.826 23.274 1.00 14.47 11 LYS D N 1
ATOM 830 C CA . LYS D 1 12 ? 34.129 -1.618 22.744 1.00 13.60 11 LYS D CA 1
ATOM 831 C C . LYS D 1 12 ? 34.991 -1.990 21.536 1.00 14.24 11 LYS D C 1
ATOM 832 O O . LYS D 1 12 ? 34.927 -1.280 20.524 1.00 15.21 11 LYS D O 1
ATOM 838 N N . ALA D 1 13 ? 35.748 -3.082 21.596 1.00 14.91 12 ALA D N 1
ATOM 839 C CA . ALA D 1 13 ? 36.624 -3.431 20.471 1.00 15.10 12 ALA D CA 1
ATOM 840 C C . ALA D 1 13 ? 35.738 -3.794 19.270 1.00 14.23 12 ALA D C 1
ATOM 841 O O . ALA D 1 13 ? 36.087 -3.414 18.121 1.00 15.86 12 ALA D O 1
ATOM 843 N N . ILE D 1 14 ? 34.658 -4.538 19.482 1.00 14.58 13 ILE D N 1
ATOM 844 C CA . ILE D 1 14 ? 33.805 -4.920 18.334 1.00 14.70 13 ILE D CA 1
ATOM 845 C C . ILE D 1 14 ? 33.139 -3.667 17.781 1.00 14.65 13 ILE D C 1
ATOM 846 O O . ILE D 1 14 ? 33.057 -3.515 16.566 1.00 13.94 13 ILE D O 1
ATOM 851 N N . ALA D 1 15 ? 32.714 -2.743 18.638 1.00 13.37 14 ALA D N 1
ATOM 852 C CA . ALA D 1 15 ? 32.109 -1.517 18.130 1.00 12.98 14 ALA D CA 1
ATOM 853 C C . ALA D 1 15 ? 33.128 -0.755 17.270 1.00 14.41 14 ALA D C 1
ATOM 854 O O . ALA D 1 15 ? 32.733 -0.187 16.242 1.00 13.81 14 ALA D O 1
ATOM 856 N N . LYS D 1 16 ? 34.411 -0.738 17.630 1.00 14.26 15 LYS D N 1
ATOM 857 C CA . LYS D 1 16 ? 35.387 0.015 16.833 1.00 16.30 15 LYS D CA 1
ATOM 858 C C . LYS D 1 16 ? 35.553 -0.658 15.477 1.00 15.41 15 LYS D C 1
ATOM 859 O O . LYS D 1 16 ? 35.687 0.049 14.467 1.00 16.92 15 LYS D O 1
ATOM 865 N N . GLU D 1 17 ? 35.481 -1.976 15.474 1.00 15.45 16 GLU D N 1
ATOM 866 C CA . GLU D 1 17 ? 35.614 -2.710 14.205 1.00 16.17 16 GLU D CA 1
ATOM 867 C C . GLU D 1 17 ? 34.410 -2.393 13.321 1.00 14.54 16 GLU D C 1
ATOM 868 O O . GLU D 1 17 ? 34.529 -2.195 12.096 1.00 15.78 16 GLU D O 1
ATOM 874 N N . ILE D 1 18 ? 33.202 -2.422 13.878 1.00 13.85 17 ILE D N 1
ATOM 875 C CA . ILE D 1 18 ? 31.999 -2.084 13.113 1.00 12.87 17 ILE D CA 1
ATOM 876 C C . ILE D 1 18 ? 32.109 -0.684 12.545 1.00 13.96 17 ILE D C 1
ATOM 877 O O . ILE D 1 18 ? 31.794 -0.468 11.370 1.00 14.07 17 ILE D O 1
ATOM 882 N N . LYS D 1 19 ? 32.628 0.294 13.294 1.00 13.55 18 LYS D N 1
ATOM 883 C CA . LYS D 1 19 ? 32.738 1.640 12.814 1.00 13.75 18 LYS D CA 1
ATOM 884 C C . LYS D 1 19 ? 33.679 1.706 11.601 1.00 14.29 18 LYS D C 1
ATOM 885 O O . LYS D 1 19 ? 33.317 2.366 10.593 1.00 14.77 18 LYS D O 1
ATOM 891 N N . ALA D 1 20 ? 34.749 0.914 11.650 1.00 15.41 19 ALA D N 1
ATOM 892 C CA . ALA D 1 20 ? 35.748 0.954 1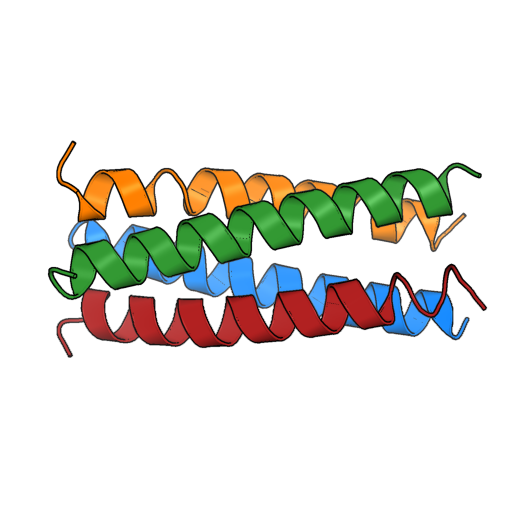0.553 1.00 14.81 19 ALA D CA 1
ATOM 893 C C . ALA D 1 20 ? 35.098 0.363 9.293 1.00 16.06 19 ALA D C 1
ATOM 894 O O . ALA D 1 20 ? 35.208 0.934 8.178 1.00 17.87 19 ALA D O 1
ATOM 896 N N . ILE D 1 21 ? 34.322 -0.710 9.396 1.00 14.46 20 ILE D N 1
ATOM 897 C CA . ILE D 1 21 ? 33.607 -1.298 8.260 1.00 14.68 20 ILE D CA 1
ATOM 898 C C . ILE D 1 21 ? 32.548 -0.327 7.764 1.00 15.08 20 ILE D C 1
ATOM 899 O O . ILE D 1 21 ? 32.381 -0.133 6.543 1.00 15.98 20 ILE D O 1
ATOM 904 N N . ALA D 1 22 ? 31.825 0.372 8.629 1.00 14.89 21 ALA D N 1
ATOM 905 C CA . ALA D 1 22 ? 30.800 1.334 8.199 1.00 14.18 21 ALA D CA 1
ATOM 906 C C . ALA D 1 22 ? 31.454 2.423 7.379 1.00 15.90 21 ALA D C 1
ATOM 907 O O . ALA D 1 22 ? 30.848 2.781 6.373 1.00 15.94 21 ALA D O 1
ATOM 909 N N . TRP D 1 23 ? 32.632 2.928 7.711 1.00 15.00 22 TRP D N 1
ATOM 910 C CA . TRP D 1 23 ? 33.269 3.988 6.903 1.00 16.59 22 TRP D CA 1
ATOM 911 C C . TRP D 1 23 ? 33.585 3.380 5.554 1.00 16.91 22 TRP D C 1
ATOM 912 O O . TRP D 1 23 ? 33.407 4.096 4.541 1.00 17.11 22 TRP D O 1
ATOM 923 N N . GLU D 1 24 ? 34.021 2.128 5.477 1.00 15.25 23 GLU D N 1
ATOM 924 C CA . GLU D 1 24 ? 34.355 1.562 4.161 1.00 17.09 23 GLU D CA 1
ATOM 925 C C . GLU D 1 24 ? 33.096 1.456 3.310 1.00 18.23 23 GLU D C 1
ATOM 926 O O . GLU D 1 24 ? 33.081 1.649 2.079 1.00 17.08 23 GLU D O 1
ATOM 932 N N . ILE D 1 25 ? 31.991 1.026 3.910 1.00 14.45 24 ILE D N 1
ATOM 933 C CA . ILE D 1 25 ? 30.723 0.931 3.190 1.00 14.20 24 ILE D CA 1
ATOM 934 C C . ILE D 1 25 ? 30.306 2.299 2.727 1.00 13.38 24 ILE D C 1
ATOM 935 O O . ILE D 1 25 ? 29.799 2.457 1.611 1.00 14.78 24 ILE D O 1
ATOM 940 N N . LYS D 1 26 ? 30.443 3.342 3.521 1.00 12.94 25 LYS D N 1
ATOM 941 C CA . LYS D 1 26 ? 30.053 4.717 3.204 1.00 13.81 25 LYS D CA 1
ATOM 942 C C . LYS D 1 26 ? 30.823 5.227 1.967 1.00 14.70 25 LYS D C 1
ATOM 943 O O . LYS D 1 26 ? 30.178 5.794 1.067 1.00 15.36 25 LYS D O 1
ATOM 949 N N . ALA D 1 27 ? 32.098 4.911 1.928 1.00 15.35 26 ALA D N 1
ATOM 950 C CA . ALA D 1 27 ? 32.888 5.356 0.751 1.00 14.45 26 ALA D CA 1
ATOM 951 C C . ALA D 1 27 ? 32.310 4.721 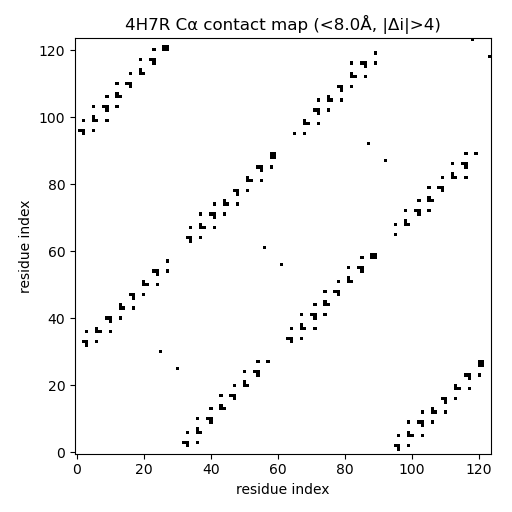-0.518 1.00 16.52 26 ALA D C 1
ATOM 952 O O . ALA D 1 27 ? 32.134 5.451 -1.523 1.00 16.70 26 ALA D O 1
ATOM 954 N N . ILE D 1 28 ? 31.974 3.435 -0.480 1.00 14.78 27 ILE D N 1
ATOM 955 C CA . ILE D 1 28 ? 31.392 2.802 -1.688 1.00 14.89 27 ILE D CA 1
ATOM 956 C C . ILE D 1 28 ? 30.026 3.411 -2.002 1.00 16.66 27 ILE D C 1
ATOM 957 O O . ILE D 1 28 ? 29.718 3.734 -3.157 1.00 16.12 27 ILE D O 1
ATOM 962 N N . ALA D 1 29 ? 29.212 3.695 -0.994 1.00 16.59 28 ALA D N 1
ATOM 963 C CA . ALA D 1 29 ? 27.904 4.218 -1.225 1.00 16.12 28 ALA D CA 1
ATOM 964 C C . ALA D 1 29 ? 28.002 5.609 -1.898 1.00 17.30 28 ALA D C 1
ATOM 965 O O . ALA D 1 29 ? 27.182 6.002 -2.736 1.00 18.13 28 ALA D O 1
ATOM 967 N N . GLN D 1 30 ? 29.063 6.336 -1.558 1.00 15.76 29 GLN D N 1
ATOM 968 C CA . G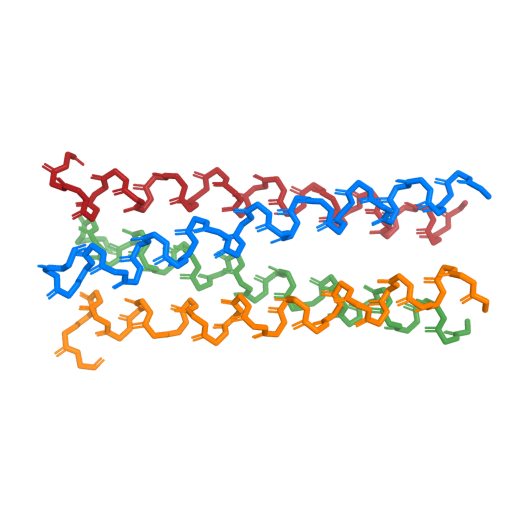LN D 1 30 ? 29.336 7.675 -2.133 1.00 16.87 29 GLN D CA 1
ATOM 969 C C . GLN D 1 30 ? 29.851 7.591 -3.552 1.00 18.29 29 GLN D C 1
ATOM 970 O O . GLN D 1 30 ? 30.117 8.669 -4.152 1.00 18.73 29 GLN D O 1
ATOM 976 N N . GLY D 1 31 ? 30.194 6.368 -3.968 1.00 15.82 30 GLY D N 1
ATOM 977 C CA . GLY D 1 31 ? 30.712 6.237 -5.340 1.00 15.60 30 GLY D CA 1
ATOM 978 C C . GLY D 1 31 ? 32.215 6.105 -5.395 1.00 16.20 30 GLY D C 1
ATOM 979 O O . GLY D 1 31 ? 32.805 6.272 -6.500 1.00 18.64 30 GLY D O 1
ATOM 980 N N . TYR D 1 32 ? 32.967 5.854 -4.320 1.00 16.13 31 TYR D N 1
ATOM 981 C CA . TYR D 1 32 ? 34.413 5.783 -4.332 1.00 16.62 31 TYR D CA 1
ATOM 982 C C . TYR D 1 32 ? 34.884 4.394 -4.051 1.00 19.80 31 TYR D C 1
ATOM 983 O O . TYR D 1 32 ? 34.398 3.729 -3.140 1.00 19.34 31 TYR D O 1
#